Protein AF-A0A1G8VQ00-F1 (afdb_monomer)

Structure (mmCIF, N/CA/C/O backbone):
data_AF-A0A1G8VQ00-F1
#
_entry.id   AF-A0A1G8VQ00-F1
#
loop_
_atom_site.group_PDB
_atom_site.id
_atom_site.type_symbol
_atom_site.label_atom_id
_atom_site.label_alt_id
_atom_site.label_comp_id
_atom_site.label_asym_id
_atom_site.label_entity_id
_atom_site.label_seq_id
_atom_site.pdbx_PDB_ins_code
_atom_site.Cartn_x
_atom_site.Cartn_y
_atom_site.Cartn_z
_atom_site.occupancy
_atom_site.B_iso_or_equiv
_atom_site.auth_seq_id
_atom_site.auth_comp_id
_atom_site.auth_asym_id
_atom_site.auth_atom_id
_atom_site.pdbx_PDB_model_num
ATOM 1 N N . MET A 1 1 ? 19.147 1.400 -9.864 1.00 68.31 1 MET A N 1
ATOM 2 C CA . MET A 1 1 ? 18.463 0.358 -9.061 1.00 68.31 1 MET A CA 1
ATOM 3 C C . MET A 1 1 ? 17.278 0.959 -8.301 1.00 68.31 1 MET A C 1
ATOM 5 O O . MET A 1 1 ? 17.393 2.079 -7.808 1.00 68.31 1 MET A O 1
ATOM 9 N N . ILE A 1 2 ? 16.139 0.257 -8.218 1.00 70.81 2 ILE A N 1
ATOM 10 C CA . ILE A 1 2 ? 14.971 0.715 -7.444 1.00 70.81 2 ILE A CA 1
ATOM 11 C C . ILE A 1 2 ? 15.299 0.599 -5.955 1.00 70.81 2 ILE A C 1
ATOM 13 O O . ILE A 1 2 ? 15.569 -0.494 -5.457 1.00 70.81 2 ILE A O 1
ATOM 17 N N . GLN A 1 3 ? 15.310 1.724 -5.243 1.00 71.12 3 GLN A N 1
ATOM 18 C CA . GLN A 1 3 ? 15.490 1.700 -3.797 1.00 71.12 3 GLN A CA 1
ATOM 19 C C . GLN A 1 3 ? 14.180 1.287 -3.146 1.00 71.12 3 GLN A C 1
ATOM 21 O O . GLN A 1 3 ? 13.184 1.986 -3.314 1.00 71.12 3 GLN A O 1
ATOM 26 N N . LYS A 1 4 ? 14.195 0.178 -2.397 1.00 73.94 4 LYS A N 1
ATOM 27 C CA . LYS A 1 4 ? 13.023 -0.254 -1.634 1.00 73.94 4 LYS A CA 1
ATOM 28 C C . LYS A 1 4 ? 12.632 0.818 -0.622 1.00 73.94 4 LYS A C 1
ATOM 30 O O . LYS A 1 4 ? 13.499 1.389 0.046 1.00 73.94 4 LYS A O 1
ATOM 35 N N . GLN A 1 5 ? 11.334 1.068 -0.488 1.00 70.38 5 GLN A N 1
ATOM 36 C CA . GLN A 1 5 ? 10.800 1.942 0.545 1.00 70.38 5 GLN A CA 1
ATOM 37 C C . GLN A 1 5 ? 11.310 1.467 1.912 1.00 70.38 5 GLN A C 1
ATOM 39 O O . GLN A 1 5 ? 11.087 0.325 2.314 1.00 70.38 5 GLN A O 1
ATOM 44 N N . GLN A 1 6 ? 12.004 2.355 2.626 1.00 71.31 6 GLN A N 1
ATOM 45 C CA . GLN A 1 6 ? 12.423 2.086 3.997 1.00 71.31 6 GLN A CA 1
ATOM 46 C C . GLN A 1 6 ? 11.183 1.890 4.874 1.00 71.31 6 GLN A C 1
ATOM 48 O O . GLN A 1 6 ? 10.201 2.632 4.752 1.00 71.31 6 GLN A O 1
ATOM 53 N N . SER A 1 7 ? 11.231 0.889 5.752 1.00 76.75 7 SER A N 1
ATOM 54 C CA . SER A 1 7 ? 10.195 0.672 6.759 1.00 76.75 7 SER A CA 1
ATOM 55 C C . SER A 1 7 ? 10.023 1.935 7.598 1.00 76.75 7 SER A C 1
ATOM 57 O O . SER A 1 7 ? 11.013 2.545 8.007 1.00 76.75 7 SER A O 1
ATOM 59 N N . MET A 1 8 ? 8.777 2.325 7.872 1.00 79.62 8 MET A N 1
ATOM 60 C CA . MET A 1 8 ? 8.531 3.435 8.788 1.00 79.62 8 MET A CA 1
ATOM 61 C C . MET A 1 8 ? 9.031 3.069 10.186 1.00 79.62 8 MET A C 1
ATOM 63 O O . MET A 1 8 ? 8.722 1.996 10.701 1.00 79.62 8 MET A O 1
ATOM 67 N N . ILE A 1 9 ? 9.802 3.970 10.794 1.00 84.44 9 ILE A N 1
ATOM 68 C CA . ILE A 1 9 ? 10.150 3.878 12.211 1.00 84.44 9 ILE A CA 1
ATOM 69 C C . ILE A 1 9 ? 8.942 4.402 12.981 1.00 84.44 9 ILE A C 1
ATOM 71 O O . ILE A 1 9 ? 8.630 5.593 12.920 1.00 84.44 9 ILE A O 1
ATOM 75 N N . PHE A 1 10 ? 8.232 3.507 13.659 1.00 86.31 10 PHE A N 1
ATOM 76 C CA . PHE A 1 10 ? 7.062 3.880 14.443 1.00 86.31 10 PHE A CA 1
ATOM 77 C C . PHE A 1 10 ? 7.454 4.391 15.828 1.00 86.31 10 PHE A C 1
ATOM 79 O O . PHE A 1 10 ? 8.448 3.973 16.421 1.00 86.31 10 PHE A O 1
ATOM 86 N N . SER A 1 11 ? 6.633 5.301 16.346 1.00 90.12 11 SER A N 1
ATOM 87 C CA . SER A 1 11 ? 6.719 5.761 17.729 1.00 90.12 11 SER A CA 1
ATOM 88 C C . SER A 1 11 ? 6.423 4.611 18.706 1.00 90.12 11 SER A C 1
ATOM 90 O O . SER A 1 11 ? 5.573 3.769 18.398 1.00 90.12 11 SER A O 1
ATOM 92 N N . PRO A 1 12 ? 7.012 4.609 19.920 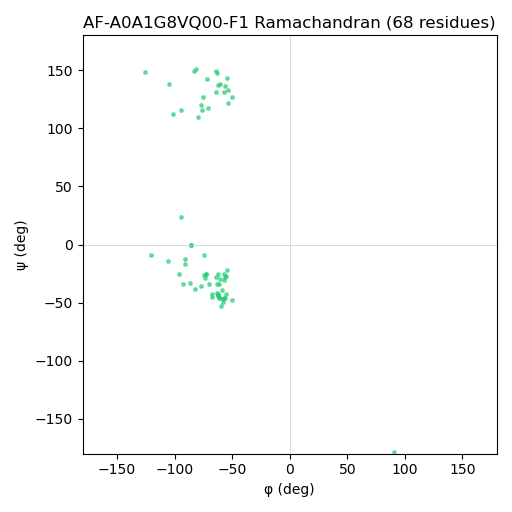1.00 93.56 12 PRO A N 1
ATOM 93 C CA . PRO A 1 12 ? 6.622 3.693 20.998 1.00 93.56 12 PRO A CA 1
ATOM 94 C C . PRO A 1 12 ? 5.121 3.734 21.333 1.00 93.56 12 PRO A C 1
ATOM 96 O O . PRO A 1 12 ? 4.578 2.777 21.874 1.00 93.56 12 PRO A O 1
ATOM 99 N N . PHE A 1 13 ? 4.435 4.826 20.984 1.00 94.00 13 PHE A N 1
ATOM 100 C CA . PHE A 1 13 ? 3.009 5.031 21.236 1.00 94.00 13 PHE A CA 1
ATOM 101 C C . PHE A 1 13 ? 2.104 4.629 20.059 1.00 94.00 13 PHE A C 1
ATOM 103 O O . PHE A 1 13 ? 0.985 5.127 19.946 1.00 94.00 13 PHE A O 1
ATOM 110 N N . MET A 1 14 ? 2.553 3.732 19.173 1.00 92.25 14 MET A N 1
ATOM 111 C CA . MET A 1 14 ? 1.775 3.303 18.000 1.00 92.25 14 MET A CA 1
ATOM 112 C C . MET A 1 14 ? 0.386 2.746 18.361 1.00 92.25 14 MET A C 1
ATOM 114 O O . MET A 1 14 ? -0.548 2.912 17.588 1.00 92.25 14 MET A O 1
ATOM 118 N N . ALA A 1 15 ? 0.203 2.179 19.558 1.00 93.31 15 ALA A N 1
ATOM 119 C CA . ALA A 1 15 ? -1.100 1.693 20.023 1.00 93.31 15 ALA A CA 1
ATOM 120 C C . ALA A 1 15 ? -2.201 2.777 20.036 1.00 93.31 15 ALA A C 1
ATOM 122 O O . ALA A 1 15 ? -3.379 2.457 19.892 1.00 93.31 15 ALA A O 1
ATOM 123 N N . ILE A 1 16 ? -1.839 4.063 20.150 1.00 95.06 16 ILE A N 1
ATOM 124 C CA . ILE A 1 16 ? -2.800 5.175 20.075 1.00 95.06 16 ILE A CA 1
ATOM 125 C C . ILE A 1 16 ? -3.469 5.229 18.694 1.00 95.06 16 ILE A C 1
ATOM 127 O O . ILE A 1 16 ? -4.654 5.542 18.603 1.00 95.06 16 ILE A O 1
ATOM 131 N N . TYR A 1 17 ? -2.749 4.873 17.624 1.00 92.56 17 TYR A N 1
ATOM 132 C CA . TYR A 1 17 ? -3.303 4.814 16.270 1.00 92.56 17 TYR A CA 1
ATOM 133 C C . TYR A 1 17 ? -4.535 3.905 16.202 1.00 92.56 17 TYR A C 1
ATOM 135 O O . TYR A 1 17 ? -5.546 4.269 15.606 1.00 92.56 17 TYR A O 1
ATOM 143 N N . ASP A 1 18 ? -4.476 2.746 16.861 1.00 92.19 18 ASP A N 1
ATOM 144 C CA . ASP A 1 18 ? -5.575 1.783 16.867 1.00 92.19 18 ASP A CA 1
ATOM 145 C C . ASP A 1 18 ? -6.778 2.212 17.702 1.00 92.19 18 ASP A C 1
ATOM 147 O O . ASP A 1 18 ? -7.890 1.773 17.411 1.00 92.19 18 ASP A O 1
ATOM 151 N N . LEU A 1 19 ? -6.560 3.066 18.702 1.00 95.44 19 LEU A N 1
ATOM 152 C CA . LEU A 1 19 ? -7.614 3.611 19.555 1.00 95.44 19 LEU A CA 1
ATOM 153 C C . LEU A 1 19 ? -8.318 4.808 18.909 1.00 95.44 19 LEU A C 1
ATOM 155 O O . LEU A 1 19 ? -9.524 4.970 19.066 1.00 95.44 19 LEU A O 1
ATOM 159 N N . VAL A 1 20 ? -7.563 5.659 18.207 1.00 95.94 20 VAL A N 1
ATOM 160 C CA . VAL A 1 20 ? -8.060 6.945 17.697 1.00 95.94 20 VAL A CA 1
ATOM 161 C C . VAL A 1 20 ? -8.590 6.834 16.271 1.00 95.94 20 VAL A C 1
ATOM 163 O O . VAL A 1 20 ? -9.541 7.530 15.924 1.00 95.94 20 VAL A O 1
ATOM 166 N N . ILE A 1 21 ? -7.996 5.982 15.430 1.00 95.19 21 ILE A N 1
ATOM 167 C CA . ILE A 1 21 ? -8.391 5.871 14.023 1.00 95.19 21 ILE A CA 1
ATOM 168 C C . ILE A 1 21 ? -9.421 4.744 13.857 1.00 95.19 21 ILE A C 1
ATOM 170 O O . ILE A 1 21 ? -9.061 3.574 14.034 1.00 95.19 21 ILE A O 1
ATOM 174 N N . PRO A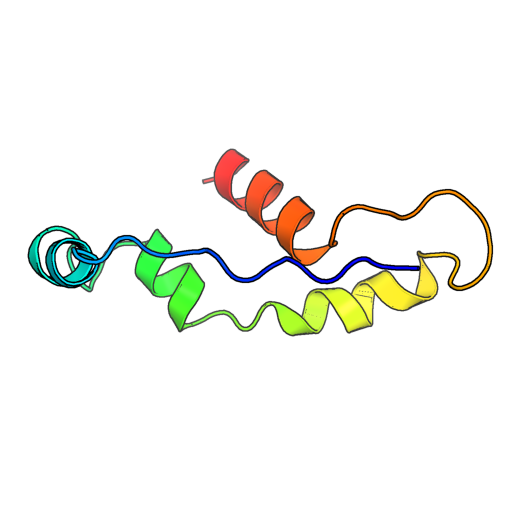 1 22 ? -10.670 5.053 13.452 1.00 96.44 22 PRO A N 1
ATOM 175 C CA . PRO A 1 22 ? -11.717 4.054 13.255 1.00 96.44 22 PRO A CA 1
ATOM 176 C C . PRO A 1 22 ? -11.294 2.942 12.296 1.00 96.44 22 PRO A C 1
ATOM 178 O O . PRO A 1 22 ? -10.617 3.200 11.300 1.00 96.44 22 PRO A O 1
ATOM 181 N N . LYS A 1 23 ? -11.715 1.700 12.564 1.00 92.88 23 LYS A N 1
ATOM 182 C CA . LYS A 1 23 ? -11.384 0.536 11.719 1.00 92.88 23 LYS A CA 1
ATOM 183 C C . LYS A 1 23 ? -11.933 0.659 10.297 1.00 92.88 23 LYS A C 1
ATOM 185 O O . LYS A 1 23 ? -11.379 0.085 9.368 1.00 92.88 23 LYS A O 1
ATOM 190 N N . ASP A 1 24 ? -13.003 1.420 10.111 1.00 95.12 24 ASP A N 1
ATOM 191 C CA . ASP A 1 24 ? -13.634 1.645 8.818 1.00 95.12 24 ASP A CA 1
ATOM 192 C C . ASP A 1 24 ? -13.007 2.792 8.003 1.00 95.12 24 ASP A C 1
ATOM 194 O O . ASP A 1 24 ? -13.431 3.008 6.862 1.00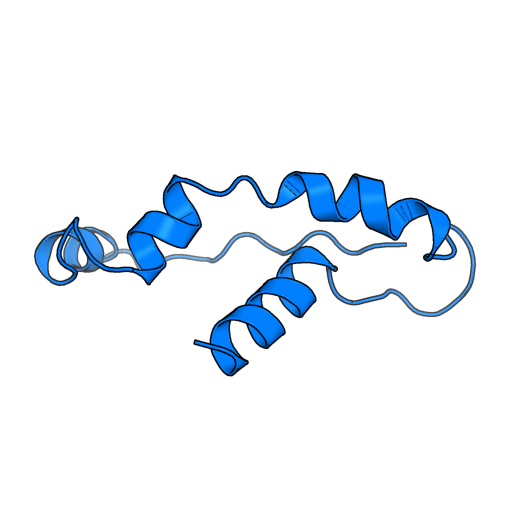 95.12 24 ASP A O 1
ATOM 198 N N . ASN A 1 25 ? -11.984 3.468 8.544 1.00 96.25 25 ASN A N 1
ATOM 199 C CA . ASN A 1 25 ? -11.255 4.546 7.884 1.00 96.25 25 ASN A CA 1
ATOM 200 C C . ASN A 1 25 ? -10.724 4.116 6.504 1.00 96.25 25 ASN A C 1
ATOM 202 O O . ASN A 1 25 ? -10.098 3.065 6.355 1.00 96.25 25 ASN A O 1
ATOM 206 N N . LEU A 1 26 ? -10.935 4.968 5.498 1.00 95.31 26 LEU A N 1
ATOM 207 C CA . LEU A 1 26 ? -10.568 4.690 4.108 1.00 95.31 26 LEU A CA 1
ATOM 208 C C . LEU A 1 26 ? -9.080 4.350 3.943 1.00 95.31 26 LEU A C 1
ATOM 210 O O . LEU A 1 26 ? -8.750 3.371 3.283 1.00 95.31 26 LEU A O 1
ATOM 214 N N . LEU A 1 27 ? -8.180 5.121 4.561 1.00 94.50 27 LEU A N 1
ATOM 215 C CA . LEU A 1 27 ? -6.737 4.917 4.417 1.00 94.50 27 LEU A CA 1
ATOM 216 C C . LEU A 1 27 ? -6.263 3.638 5.116 1.00 94.50 27 LEU A C 1
ATOM 218 O O . LEU A 1 27 ? -5.367 2.972 4.599 1.00 94.50 27 LEU A O 1
ATOM 222 N N . ARG A 1 28 ? -6.889 3.261 6.244 1.00 94.56 28 ARG A N 1
ATOM 223 C CA . ARG A 1 28 ? -6.663 1.947 6.874 1.00 94.56 28 ARG A CA 1
ATOM 224 C C . ARG A 1 28 ? -7.033 0.827 5.920 1.00 94.56 28 ARG A C 1
ATOM 226 O O . ARG A 1 28 ? -6.190 -0.009 5.625 1.00 94.56 28 ARG A O 1
ATOM 233 N N . LYS A 1 29 ? -8.250 0.871 5.373 1.00 94.69 29 LYS A N 1
ATOM 234 C CA . LYS A 1 29 ? -8.727 -0.124 4.407 1.00 94.69 29 LYS A CA 1
ATOM 235 C C . LYS A 1 29 ? -7.822 -0.209 3.185 1.00 94.69 29 LYS A C 1
ATOM 237 O O . LYS A 1 29 ? -7.454 -1.304 2.796 1.00 94.69 29 LYS A O 1
ATOM 242 N N . ILE A 1 30 ? -7.418 0.923 2.610 1.00 94.81 30 ILE A N 1
ATOM 243 C CA . ILE A 1 30 ? -6.487 0.955 1.473 1.00 94.81 30 ILE A CA 1
ATOM 244 C C . ILE A 1 30 ? -5.171 0.259 1.831 1.00 94.81 30 ILE A C 1
ATOM 246 O O . ILE A 1 30 ? -4.684 -0.558 1.060 1.00 94.81 30 ILE A O 1
ATOM 250 N N . ASN A 1 31 ? -4.594 0.559 2.995 1.00 91.06 31 ASN A 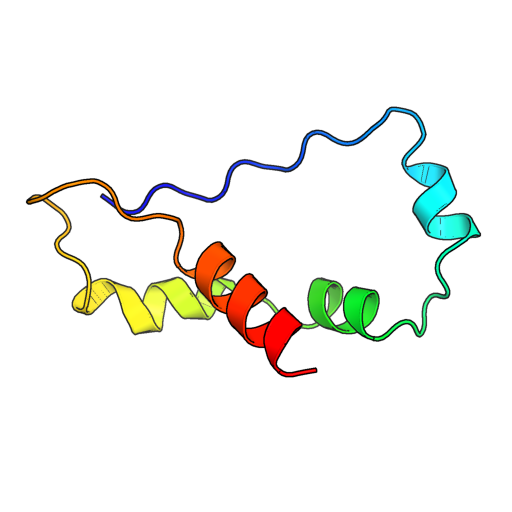N 1
ATOM 251 C CA . ASN A 1 31 ? -3.311 -0.012 3.392 1.00 91.06 31 ASN A CA 1
ATOM 252 C C . ASN A 1 31 ? -3.400 -1.493 3.808 1.00 91.06 31 ASN A C 1
ATOM 254 O O . ASN A 1 31 ? -2.413 -2.207 3.676 1.00 91.06 31 ASN A O 1
ATOM 258 N N . GLU A 1 32 ? -4.545 -1.942 4.326 1.00 92.38 32 GLU A N 1
ATOM 259 C CA . GLU A 1 32 ? -4.774 -3.324 4.773 1.00 92.38 32 GLU A CA 1
ATOM 260 C C . GLU A 1 32 ? -5.248 -4.248 3.635 1.00 92.38 32 GLU A C 1
ATOM 262 O O . GLU A 1 32 ? -4.910 -5.428 3.631 1.00 92.38 32 GLU A O 1
ATOM 267 N N . LEU A 1 33 ? -6.020 -3.731 2.671 1.00 95.19 33 LEU A N 1
ATOM 268 C CA . LEU A 1 33 ? -6.640 -4.529 1.604 1.00 95.19 33 LEU A CA 1
ATOM 269 C C . LEU A 1 33 ? -5.836 -4.549 0.303 1.00 95.19 33 LEU A C 1
ATOM 271 O O . LEU A 1 33 ? -6.000 -5.475 -0.489 1.00 95.19 33 LEU A O 1
ATOM 275 N N . ILE A 1 34 ? -5.015 -3.529 0.047 1.00 94.00 34 ILE A N 1
ATOM 276 C CA . ILE A 1 34 ? -4.253 -3.426 -1.199 1.00 94.00 34 ILE A CA 1
ATOM 277 C C . ILE A 1 34 ? -2.815 -3.862 -0.946 1.00 94.00 34 ILE A C 1
ATOM 279 O O . ILE A 1 34 ? -2.044 -3.164 -0.284 1.00 94.00 34 ILE A O 1
ATOM 283 N N . ASP A 1 35 ? -2.430 -4.988 -1.542 1.00 93.44 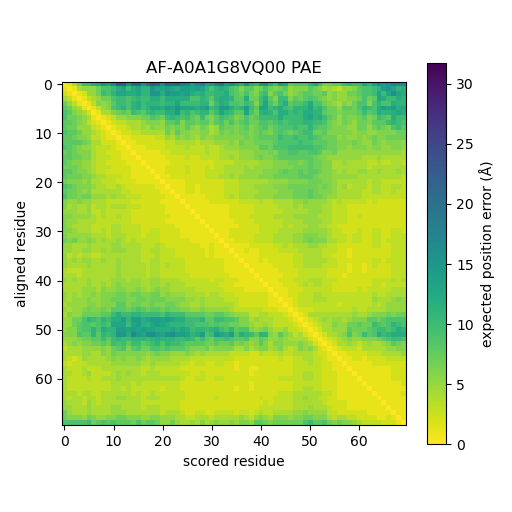35 ASP A N 1
ATOM 284 C CA . ASP A 1 35 ? -1.019 -5.296 -1.734 1.00 93.44 35 ASP A CA 1
ATOM 285 C C . ASP A 1 35 ? -0.487 -4.444 -2.890 1.00 93.44 35 ASP A C 1
ATOM 287 O O . ASP A 1 35 ? -0.933 -4.585 -4.021 1.00 93.44 35 ASP A O 1
ATOM 291 N N . PHE A 1 36 ? 0.452 -3.542 -2.608 1.00 92.56 36 PHE A N 1
ATOM 292 C CA . 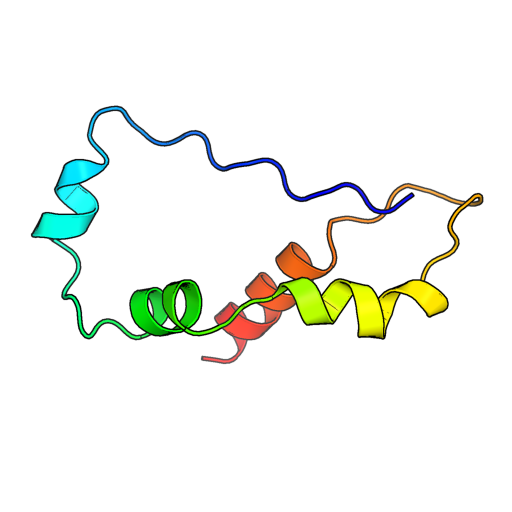PHE A 1 36 ? 1.062 -2.665 -3.612 1.00 92.56 36 PHE A CA 1
ATOM 293 C C . PHE A 1 36 ? 2.251 -3.310 -4.338 1.00 92.56 36 PHE A C 1
ATOM 295 O O . PHE A 1 36 ? 2.847 -2.664 -5.202 1.00 92.56 36 PHE A O 1
ATOM 302 N N . SER A 1 37 ? 2.618 -4.551 -4.000 1.00 91.75 37 SER A N 1
ATOM 303 C CA . SER A 1 37 ? 3.747 -5.257 -4.613 1.00 91.75 37 SER A CA 1
ATOM 304 C C . SER A 1 37 ? 3.626 -5.368 -6.140 1.00 91.75 37 SER A C 1
ATOM 306 O O . SER A 1 37 ? 4.645 -5.256 -6.822 1.00 91.75 37 SER A O 1
ATOM 308 N N . PHE A 1 38 ? 2.396 -5.441 -6.675 1.00 92.88 38 PHE A N 1
ATOM 309 C CA . PHE A 1 38 ? 2.119 -5.491 -8.120 1.00 92.88 38 PHE A CA 1
ATOM 310 C C . PHE A 1 38 ? 2.735 -4.322 -8.904 1.00 92.88 38 PHE A C 1
ATOM 312 O O . PHE A 1 38 ? 3.050 -4.459 -10.081 1.00 92.88 38 PHE A O 1
ATOM 319 N N . LEU A 1 39 ? 2.941 -3.163 -8.264 1.00 93.19 39 LEU A N 1
ATOM 320 C CA . LEU A 1 39 ? 3.545 -2.000 -8.917 1.00 93.19 39 LEU A CA 1
ATOM 321 C C . LEU A 1 39 ? 4.989 -2.256 -9.342 1.00 93.19 39 LEU A C 1
ATOM 323 O O . LEU A 1 39 ? 5.459 -1.628 -10.288 1.00 93.19 39 LEU A O 1
ATOM 327 N N . TYR A 1 40 ? 5.709 -3.144 -8.652 1.00 90.69 40 TYR A N 1
ATOM 328 C CA . TYR A 1 40 ? 7.040 -3.528 -9.104 1.00 90.69 40 TYR A CA 1
ATOM 329 C C . TYR A 1 40 ? 6.966 -4.316 -10.402 1.00 90.69 40 TYR A C 1
ATOM 331 O O . TYR A 1 40 ? 7.735 -4.003 -11.305 1.00 90.69 40 TYR A O 1
ATOM 339 N N . ASP A 1 41 ? 6.050 -5.277 -10.510 1.00 91.88 41 ASP A N 1
ATOM 340 C CA . ASP A 1 41 ? 5.902 -6.094 -11.715 1.00 91.88 41 ASP A CA 1
ATOM 341 C C . ASP A 1 41 ? 5.524 -5.221 -12.920 1.00 91.88 41 ASP A C 1
ATOM 343 O O . ASP A 1 41 ? 6.183 -5.302 -13.955 1.00 91.88 41 ASP A O 1
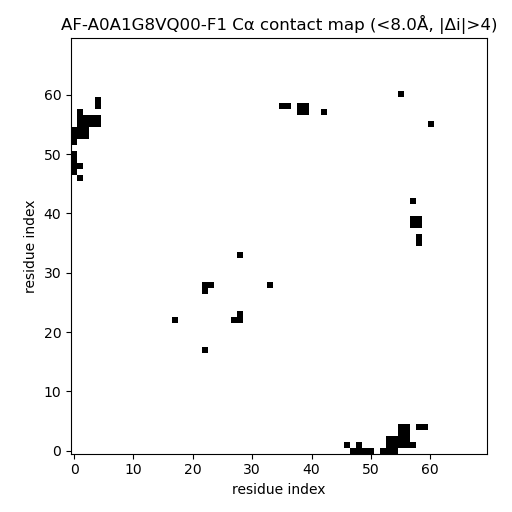ATOM 347 N N . GLU A 1 42 ? 4.597 -4.271 -12.745 1.00 93.56 42 GLU A N 1
ATOM 348 C CA . GLU A 1 42 ? 4.160 -3.402 -13.850 1.00 93.56 42 GLU A CA 1
ATOM 349 C C . GLU A 1 42 ? 5.179 -2.353 -14.280 1.00 93.56 42 GLU A C 1
ATOM 351 O O . GLU A 1 42 ? 5.156 -1.877 -15.420 1.00 93.56 42 GLU A O 1
ATOM 356 N N . LEU A 1 43 ? 6.075 -1.954 -13.379 1.00 89.69 43 LEU A N 1
ATOM 357 C CA . LEU A 1 43 ? 7.015 -0.874 -13.655 1.00 89.69 43 LEU A CA 1
ATOM 358 C C . LEU A 1 43 ? 8.441 -1.358 -13.899 1.00 89.69 43 LEU A C 1
ATOM 360 O O . LEU A 1 43 ? 9.237 -0.580 -14.422 1.00 89.69 43 LEU A O 1
ATOM 364 N N . LYS A 1 44 ? 8.782 -2.611 -13.576 1.00 87.31 44 LYS A N 1
ATOM 365 C CA . LYS A 1 44 ? 10.150 -3.144 -13.673 1.00 87.31 44 LYS A CA 1
ATOM 366 C C . LYS A 1 44 ? 10.791 -2.879 -15.032 1.00 87.31 44 LYS A C 1
ATOM 368 O O . LYS A 1 44 ? 11.895 -2.346 -15.077 1.00 87.31 44 LYS A O 1
ATOM 373 N N . ASP A 1 45 ? 10.072 -3.152 -16.117 1.00 89.69 45 ASP A N 1
ATOM 374 C CA . ASP A 1 45 ? 10.577 -2.999 -17.489 1.00 89.69 45 ASP A CA 1
ATOM 375 C C . ASP A 1 45 ? 10.661 -1.535 -17.950 1.00 89.69 45 ASP A C 1
ATOM 377 O O . ASP A 1 45 ? 11.201 -1.232 -19.014 1.00 89.69 45 ASP A O 1
ATOM 381 N N . LYS A 1 46 ? 10.114 -0.600 -17.164 1.00 88.81 46 LYS A N 1
ATOM 382 C CA . LYS A 1 46 ? 10.210 0.847 -17.404 1.00 88.81 46 LYS A CA 1
ATOM 383 C C . LYS A 1 46 ? 11.416 1.475 -16.709 1.00 88.81 46 LYS A C 1
ATOM 385 O O . LYS A 1 46 ? 11.757 2.617 -17.015 1.00 88.81 46 LYS A O 1
ATOM 390 N N . TYR A 1 47 ? 12.065 0.754 -15.795 1.00 84.94 47 TYR A N 1
ATOM 391 C CA . TYR A 1 47 ? 13.253 1.219 -15.090 1.00 84.94 47 TYR A CA 1
ATOM 392 C C . TYR A 1 47 ? 14.513 0.546 -15.625 1.00 84.94 47 TYR A C 1
ATOM 394 O O . TYR A 1 47 ? 14.572 -0.662 -15.830 1.00 84.94 47 TYR A O 1
ATOM 402 N N . CYS A 1 48 ? 15.572 1.338 -15.780 1.00 83.94 48 CYS A N 1
ATOM 403 C CA . CYS A 1 48 ? 16.895 0.793 -16.037 1.00 83.94 48 CYS A CA 1
ATOM 404 C C . CYS A 1 48 ? 17.470 0.196 -14.742 1.00 83.94 48 CYS A C 1
ATOM 406 O O . CYS A 1 48 ? 17.498 0.850 -13.691 1.00 83.94 48 CYS A O 1
ATOM 408 N N . LEU A 1 49 ? 17.898 -1.067 -14.801 1.00 76.88 49 LEU A N 1
ATOM 409 C CA . LEU A 1 49 ? 18.364 -1.800 -13.623 1.00 76.88 49 LEU A CA 1
ATOM 410 C C . LEU A 1 49 ? 19.786 -1.390 -13.219 1.00 76.88 49 LEU A C 1
ATOM 412 O O . LEU A 1 49 ? 20.081 -1.289 -12.024 1.00 76.88 49 LEU A O 1
ATOM 416 N N . ASP A 1 50 ? 20.623 -1.101 -14.209 1.00 83.25 50 ASP A N 1
ATOM 417 C CA . ASP A 1 50 ? 22.078 -1.002 -14.113 1.00 83.25 50 ASP A CA 1
ATOM 418 C C . ASP A 1 50 ? 22.649 0.368 -14.511 1.00 83.25 50 ASP A C 1
ATOM 420 O O . ASP A 1 50 ? 23.821 0.628 -14.251 1.00 83.25 50 ASP A O 1
ATOM 424 N N . ASN A 1 51 ? 21.839 1.274 -15.067 1.00 81.56 51 ASN A N 1
ATOM 425 C CA . ASN A 1 51 ? 22.287 2.605 -15.470 1.00 81.56 51 ASN A CA 1
ATOM 426 C C . ASN A 1 51 ? 21.442 3.736 -14.858 1.00 81.56 51 ASN A C 1
ATOM 428 O O . ASN A 1 51 ? 20.232 3.618 -14.653 1.00 81.56 51 ASN A O 1
ATOM 432 N N . GLY A 1 52 ? 22.092 4.874 -14.610 1.00 77.81 52 GLY A N 1
ATOM 433 C CA . GLY A 1 52 ? 21.456 6.107 -14.146 1.00 77.81 52 GLY A CA 1
ATOM 434 C C . GLY A 1 52 ? 21.367 6.283 -12.625 1.00 77.81 52 GLY A C 1
ATOM 435 O O . GLY A 1 52 ? 21.857 5.485 -11.824 1.00 77.81 52 GLY A O 1
ATOM 436 N N . ARG A 1 53 ? 20.753 7.400 -12.214 1.00 81.62 53 ARG A N 1
ATOM 437 C CA . ARG A 1 53 ? 20.528 7.736 -10.800 1.00 81.62 53 ARG A CA 1
ATOM 438 C C . ARG A 1 53 ? 19.446 6.820 -10.222 1.00 81.62 53 ARG A C 1
ATOM 440 O O . ARG A 1 53 ? 18.457 6.523 -10.884 1.00 81.62 53 ARG A O 1
ATOM 447 N N . ASN A 1 54 ? 19.610 6.418 -8.962 1.00 79.88 54 ASN A N 1
ATOM 448 C CA . ASN A 1 54 ? 18.588 5.643 -8.264 1.00 79.88 54 ASN A CA 1
ATOM 449 C C . ASN A 1 54 ? 17.249 6.391 -8.235 1.00 79.88 54 ASN A C 1
ATOM 451 O O . ASN A 1 54 ? 17.191 7.569 -7.878 1.00 79.88 54 ASN A O 1
ATOM 455 N N . ALA A 1 55 ? 16.186 5.681 -8.600 1.00 81.69 55 ALA A N 1
ATOM 456 C CA . ALA A 1 55 ? 14.827 6.178 -8.500 1.00 81.69 55 ALA A CA 1
ATOM 457 C C . ALA A 1 55 ? 14.305 6.019 -7.066 1.00 81.69 55 ALA A C 1
ATOM 459 O O . ALA A 1 55 ? 14.697 5.098 -6.342 1.00 81.69 55 ALA A O 1
ATOM 460 N N . ILE A 1 56 ? 13.391 6.912 -6.685 1.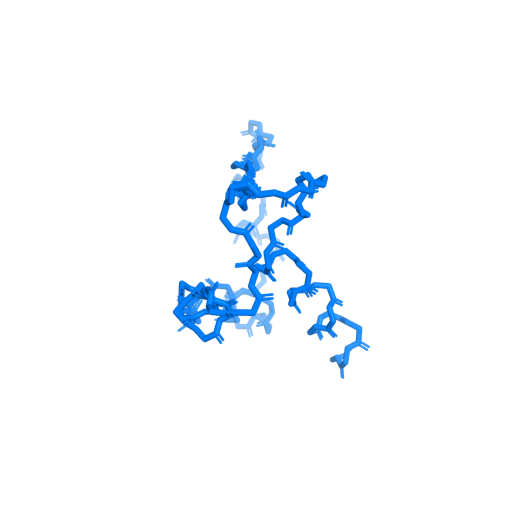00 86.31 56 ILE A N 1
ATOM 461 C CA . ILE A 1 56 ? 12.544 6.714 -5.506 1.00 86.31 56 ILE A CA 1
ATOM 462 C C . ILE A 1 56 ? 11.677 5.475 -5.744 1.00 86.31 56 ILE A C 1
ATOM 464 O O . ILE A 1 56 ? 11.295 5.196 -6.880 1.00 86.31 56 ILE A O 1
ATOM 468 N N . ASP A 1 57 ? 11.367 4.754 -4.668 1.00 89.25 57 ASP A N 1
ATOM 469 C CA . ASP A 1 57 ? 10.501 3.584 -4.720 1.00 89.25 57 ASP A CA 1
ATOM 470 C C . ASP A 1 57 ? 9.177 3.866 -5.475 1.00 89.25 57 ASP A C 1
ATOM 472 O O . ASP A 1 57 ? 8.468 4.821 -5.123 1.00 89.25 57 ASP A O 1
ATOM 476 N N . PRO A 1 58 ? 8.816 3.056 -6.487 1.00 90.38 58 PRO A N 1
ATOM 477 C CA . PRO A 1 58 ? 7.601 3.253 -7.271 1.00 90.38 58 PRO A CA 1
ATOM 478 C C . PRO A 1 58 ? 6.322 3.161 -6.430 1.00 90.38 58 PRO A C 1
ATOM 480 O O . PRO A 1 58 ? 5.389 3.928 -6.671 1.00 90.38 58 PRO A O 1
ATOM 483 N N . ILE A 1 59 ? 6.280 2.306 -5.400 1.00 92.44 59 ILE A N 1
ATOM 484 C CA . ILE A 1 59 ? 5.138 2.204 -4.482 1.00 92.44 59 ILE A CA 1
ATOM 485 C C . ILE A 1 59 ? 4.951 3.524 -3.741 1.00 92.44 59 ILE A C 1
ATOM 487 O O . ILE A 1 59 ? 3.828 4.013 -3.606 1.00 92.44 59 ILE A O 1
ATOM 491 N N . ARG A 1 60 ? 6.048 4.143 -3.289 1.00 91.19 60 ARG A N 1
ATOM 492 C CA . ARG A 1 60 ? 5.990 5.442 -2.608 1.00 91.19 60 ARG A CA 1
ATOM 493 C C . ARG A 1 60 ? 5.420 6.519 -3.526 1.00 91.19 60 ARG A C 1
ATOM 495 O O . ARG A 1 60 ? 4.549 7.276 -3.101 1.00 91.19 60 ARG A O 1
ATOM 502 N N . MET A 1 61 ? 5.895 6.580 -4.770 1.00 90.25 61 MET A N 1
ATOM 503 C CA . MET A 1 61 ? 5.407 7.556 -5.745 1.00 90.25 61 MET A CA 1
ATOM 504 C C . MET A 1 61 ? 3.919 7.348 -6.047 1.00 90.25 61 MET A C 1
ATOM 506 O O . MET A 1 61 ? 3.150 8.308 -6.035 1.00 90.25 61 MET A O 1
ATOM 510 N N . PHE A 1 62 ? 3.494 6.097 -6.237 1.00 93.06 62 PHE A N 1
ATOM 511 C CA . PHE A 1 62 ? 2.090 5.764 -6.451 1.00 93.06 62 PHE A CA 1
ATOM 512 C C . PHE A 1 62 ? 1.219 6.173 -5.261 1.00 93.06 62 PHE A C 1
ATOM 514 O O . PHE A 1 62 ? 0.195 6.822 -5.452 1.00 93.06 62 PHE A O 1
ATOM 521 N N . LYS A 1 63 ? 1.644 5.875 -4.026 1.00 93.25 63 LYS A N 1
ATOM 522 C CA . LYS A 1 63 ? 0.920 6.283 -2.812 1.00 93.25 63 LYS A CA 1
ATOM 523 C C . LYS A 1 63 ? 0.756 7.802 -2.730 1.00 93.25 63 LYS A C 1
ATOM 525 O O . LYS A 1 63 ? -0.320 8.258 -2.365 1.00 93.25 63 LYS A O 1
ATOM 530 N N . TYR A 1 64 ? 1.763 8.593 -3.111 1.00 93.88 64 TYR A N 1
ATOM 531 C CA . TYR A 1 64 ? 1.615 10.053 -3.164 1.00 93.88 64 TYR A CA 1
ATOM 532 C C . TYR A 1 64 ? 0.575 10.514 -4.186 1.00 93.88 64 TYR A C 1
ATOM 534 O O . TYR A 1 64 ? -0.209 11.413 -3.891 1.00 93.88 64 TYR A O 1
ATOM 542 N N . LEU A 1 65 ? 0.547 9.899 -5.369 1.00 94.62 65 LEU A N 1
ATOM 543 C CA . LEU A 1 65 ? -0.452 10.219 -6.388 1.00 94.62 65 LEU A CA 1
ATOM 544 C C . LEU A 1 65 ? -1.858 9.798 -5.950 1.00 94.62 65 LEU A C 1
ATOM 546 O O . LEU A 1 65 ? -2.790 10.583 -6.095 1.00 94.62 65 LEU A O 1
ATOM 550 N N . LEU A 1 66 ? -1.991 8.612 -5.350 1.00 94.88 66 LEU A N 1
ATOM 551 C CA . LEU A 1 66 ? -3.248 8.121 -4.795 1.00 94.88 66 LEU A CA 1
ATOM 552 C C . LEU A 1 66 ? -3.783 9.084 -3.730 1.00 94.88 66 LEU A C 1
ATOM 554 O O . LEU A 1 66 ? -4.920 9.527 -3.838 1.00 94.88 66 LEU A O 1
ATOM 558 N N . LEU A 1 67 ? -2.943 9.484 -2.768 1.00 95.19 67 LEU A N 1
ATOM 559 C CA . LEU A 1 67 ? -3.302 10.453 -1.726 1.00 95.19 67 LEU A CA 1
ATOM 560 C C . LEU A 1 67 ? -3.697 11.826 -2.281 1.00 95.19 67 LEU A C 1
ATOM 562 O O . LEU A 1 67 ? -4.481 12.523 -1.654 1.00 95.19 67 LEU A O 1
ATOM 566 N N . LYS A 1 68 ? -3.152 12.230 -3.434 1.00 96.12 68 LYS A N 1
ATOM 567 C CA . LYS A 1 68 ? -3.537 13.479 -4.105 1.00 96.12 68 LYS A CA 1
ATOM 568 C C . LYS A 1 68 ? -4.904 13.376 -4.796 1.00 96.12 68 LYS A C 1
ATOM 570 O O . LYS A 1 68 ? -5.533 14.400 -5.036 1.00 96.12 68 LYS A O 1
ATOM 575 N N . SER A 1 69 ? -5.309 12.171 -5.191 1.00 94.06 69 SER A N 1
ATOM 576 C CA . SER A 1 69 ? -6.512 11.935 -5.999 1.00 94.06 69 SER A CA 1
ATOM 577 C C . SER A 1 69 ? -7.792 11.688 -5.201 1.00 94.06 69 SER A C 1
ATOM 579 O O . SER A 1 69 ? -8.872 11.764 -5.784 1.00 94.06 69 SER A O 1
ATOM 581 N N . ILE A 1 70 ? -7.667 11.363 -3.914 1.00 90.38 70 ILE A N 1
ATOM 582 C CA . ILE A 1 70 ? -8.781 11.034 -3.014 1.00 90.38 70 ILE A CA 1
ATOM 583 C C . ILE A 1 70 ? -9.177 12.205 -2.121 1.00 90.38 70 ILE A C 1
ATOM 585 O O . ILE A 1 70 ? -8.323 13.088 -1.882 1.00 90.38 70 ILE A O 1
#

Organism: Aneurinibacillus migulanus (NCBI:txid47500)

Secondary structure (DSSP, 8-state):
-BPPPPPP---TTTHHHHHHS-TT-HHHHHHHH--TTHHHHHHGGGS-SSSSSPBPPHHHHHHHHHHHH-

Foldseek 3Di:
DADPDDDDDDDPVCVVCVVPPDCPDPVNCCVVVDDLPVQCVVCVVVDDPPDDDHDYHSSVVVVVVVVVVD

Sequence (70 aa):
MIQKQQSMIFSPFMAIYDLVIPKDNLLRKINELIDFSFLYDELKDKYCLDNGRNAIDPIRMFKYLLLKSI

pLDDT: mean 88.89, std 7.44, range [68.31, 96.44]

InterPro domains:
  IPR008490 Transposase InsH, N-terminal [PF05598] (20-69)

Mean predicted aligned error: 4.69 Å

Radius of gyration: 15.21 Å; 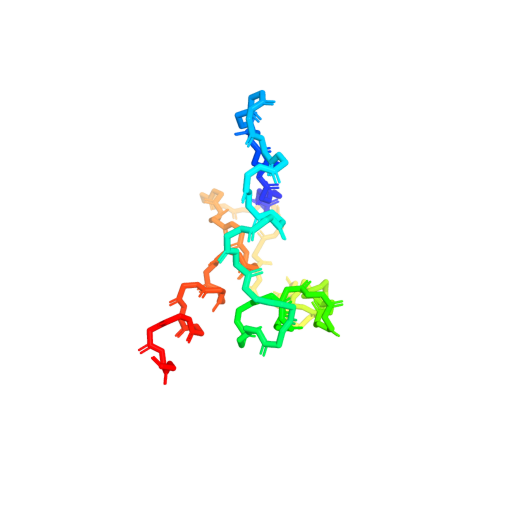Cα contacts (8 Å, |Δi|>4): 37; chains: 1; bounding box: 36×20×39 Å

Solvent-accessible surface area (backbone atoms only — not comparable to full-atom values): 4537 Å² total; per-residue (Å²): 59,80,43,75,75,75,79,82,86,75,61,97,66,54,70,51,53,70,74,71,50,62,84,84,37,66,68,55,45,50,66,74,72,50,78,61,68,61,54,50,71,77,41,50,89,78,49,60,69,88,57,80,77,66,47,77,27,64,59,58,56,48,51,54,53,52,64,70,73,105